Protein AF-A0A2S9FY73-F1 (afdb_monomer_lite)

Secondary structure (DSSP, 8-state):
-HHHHHHHHHHHHHHHHHTT--HHHHHHHHHHHTTT---TT-------SS-HHHHHHHHHHHHHHHHHHHHHS--SSHHHHHHT-

Sequence (85 aa):
DFVTEIAAEVPMQMICILLGVPESERHWLFEAIEPSFDFGGSRKASITRLSVEEAGSRMFAYGQELIAAKRAEPGDDMLSVVVNS

Structure (mmCIF, N/CA/C/O backbone):
data_AF-A0A2S9FY73-F1
#
_entry.id   AF-A0A2S9FY73-F1
#
loop_
_atom_site.group_PDB
_atom_site.id
_atom_site.type_symbol
_atom_site.label_atom_id
_atom_site.label_alt_id
_atom_site.label_comp_id
_atom_site.label_asym_id
_atom_site.label_entity_id
_atom_site.label_seq_id
_atom_site.pdbx_PDB_ins_code
_atom_site.Cartn_x
_atom_site.Cartn_y
_atom_site.Cartn_z
_atom_site.occupancy
_atom_site.B_iso_or_equiv
_atom_site.auth_seq_id
_atom_site.auth_comp_id
_atom_site.auth_asym_id
_atom_sit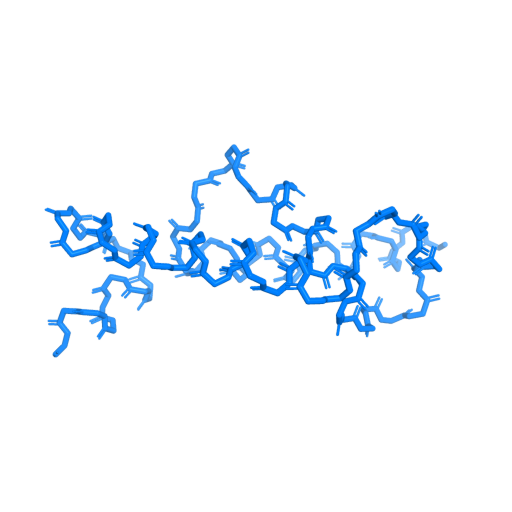e.auth_atom_id
_atom_site.pdbx_PDB_model_num
ATOM 1 N N . ASP A 1 1 ? 11.908 -6.754 -24.131 1.00 52.94 1 ASP A N 1
ATOM 2 C CA . ASP A 1 1 ? 11.680 -8.212 -24.044 1.00 52.94 1 ASP A CA 1
ATOM 3 C C . ASP A 1 1 ? 10.302 -8.349 -23.426 1.00 52.94 1 ASP A C 1
ATOM 5 O O . ASP A 1 1 ? 10.117 -7.934 -22.290 1.00 52.94 1 ASP A O 1
ATOM 9 N N . PHE A 1 2 ? 9.317 -8.785 -24.217 1.00 54.69 2 PHE A N 1
ATOM 10 C CA . PHE A 1 2 ? 7.896 -8.800 -23.835 1.00 54.69 2 PHE A CA 1
ATOM 11 C C . PHE A 1 2 ? 7.656 -9.546 -22.513 1.00 54.69 2 PHE A C 1
ATOM 13 O O . PHE A 1 2 ? 6.778 -9.185 -21.735 1.00 54.69 2 PHE A O 1
ATOM 20 N N . VAL A 1 3 ? 8.487 -10.552 -22.228 1.00 58.09 3 VAL A N 1
ATOM 21 C CA . VAL A 1 3 ? 8.425 -11.322 -20.986 1.00 58.09 3 VAL A CA 1
ATOM 22 C C . VAL A 1 3 ? 8.963 -10.509 -19.808 1.00 58.09 3 VAL A C 1
ATOM 24 O O . VAL A 1 3 ? 8.366 -10.549 -18.741 1.00 58.09 3 VAL A O 1
ATOM 27 N N . THR A 1 4 ? 10.037 -9.734 -19.981 1.00 57.78 4 THR A N 1
ATOM 28 C CA . THR A 1 4 ? 10.610 -8.892 -18.913 1.00 57.78 4 THR A CA 1
ATOM 29 C C . THR A 1 4 ? 9.679 -7.752 -18.508 1.00 57.78 4 THR A C 1
ATOM 31 O O . THR A 1 4 ? 9.563 -7.448 -17.325 1.00 57.78 4 THR A O 1
ATOM 34 N N . GLU A 1 5 ? 8.991 -7.145 -19.476 1.00 55.78 5 GLU A N 1
ATOM 35 C CA . GLU A 1 5 ? 8.074 -6.026 -19.223 1.00 55.78 5 GLU A CA 1
ATOM 36 C C . GLU A 1 5 ? 6.817 -6.481 -18.466 1.00 55.78 5 GLU A C 1
ATOM 38 O O . GLU A 1 5 ? 6.414 -5.825 -17.508 1.00 55.78 5 GLU A O 1
ATOM 43 N N . ILE A 1 6 ? 6.256 -7.648 -18.808 1.00 59.06 6 ILE A N 1
ATOM 44 C CA . ILE A 1 6 ? 5.121 -8.228 -18.070 1.00 59.06 6 ILE A CA 1
ATOM 45 C C . ILE A 1 6 ? 5.561 -8.821 -16.722 1.00 59.06 6 ILE A C 1
ATOM 47 O O . ILE A 1 6 ? 4.827 -8.737 -15.735 1.00 59.06 6 ILE A O 1
ATOM 51 N N . ALA A 1 7 ? 6.766 -9.392 -16.637 1.00 63.06 7 ALA A N 1
ATOM 52 C CA . ALA A 1 7 ? 7.254 -10.025 -15.413 1.00 63.06 7 ALA A CA 1
ATOM 53 C C . ALA A 1 7 ? 7.472 -9.045 -14.254 1.00 63.06 7 ALA A C 1
ATOM 55 O O . ALA A 1 7 ? 7.426 -9.483 -13.110 1.00 63.06 7 ALA A O 1
ATOM 56 N N . ALA A 1 8 ? 7.701 -7.754 -14.511 1.00 65.19 8 ALA A N 1
ATOM 57 C CA . ALA A 1 8 ? 7.811 -6.754 -13.447 1.00 65.19 8 ALA A CA 1
ATOM 58 C C . ALA A 1 8 ? 6.439 -6.341 -12.881 1.00 65.19 8 ALA A C 1
ATOM 60 O O . ALA A 1 8 ? 6.316 -6.046 -11.693 1.00 65.19 8 ALA A O 1
ATOM 61 N N . GLU A 1 9 ? 5.393 -6.359 -13.707 1.00 69.38 9 GLU A N 1
ATOM 62 C CA . GLU A 1 9 ? 4.057 -5.897 -13.320 1.00 69.38 9 GLU A CA 1
ATOM 63 C C . GLU A 1 9 ? 3.270 -6.965 -12.544 1.00 69.38 9 GLU A C 1
ATOM 65 O O . GLU A 1 9 ? 2.584 -6.654 -11.568 1.00 69.38 9 GLU A O 1
ATOM 70 N N . VAL A 1 10 ? 3.415 -8.241 -12.916 1.00 79.56 10 VAL A N 1
ATOM 71 C CA . VAL A 1 10 ? 2.687 -9.360 -12.289 1.00 79.56 10 VAL A CA 1
ATOM 72 C C . VAL A 1 10 ? 2.968 -9.499 -10.779 1.00 79.56 10 VAL A C 1
ATOM 74 O O . VAL A 1 10 ? 2.005 -9.615 -10.015 1.00 79.56 10 VAL A O 1
ATOM 77 N N . PRO A 1 11 ? 4.225 -9.447 -10.290 1.00 79.56 11 PRO A N 1
ATOM 78 C CA . PRO A 1 11 ? 4.519 -9.489 -8.860 1.00 79.56 11 PRO A CA 1
ATOM 79 C C . PRO A 1 11 ? 3.892 -8.325 -8.095 1.00 79.56 11 PRO A C 1
ATOM 81 O O . PRO A 1 11 ? 3.376 -8.528 -6.997 1.00 79.56 11 PRO A O 1
ATOM 84 N N . MET A 1 12 ? 3.883 -7.122 -8.677 1.00 80.75 12 MET A N 1
ATOM 85 C CA . MET A 1 12 ? 3.280 -5.966 -8.019 1.00 80.75 12 MET A CA 1
ATOM 86 C C . MET A 1 12 ? 1.762 -6.109 -7.917 1.00 80.75 12 MET A C 1
ATOM 88 O O . MET A 1 12 ? 1.186 -5.879 -6.853 1.00 80.75 12 MET A O 1
ATOM 92 N N . GLN A 1 13 ? 1.108 -6.543 -8.995 1.00 84.62 13 GLN A N 1
ATOM 93 C CA . GLN A 1 13 ? -0.327 -6.822 -8.977 1.00 84.62 13 GLN A CA 1
ATOM 94 C C . GLN A 1 13 ? -0.671 -7.872 -7.916 1.00 84.62 13 GLN A C 1
ATOM 96 O O . GLN A 1 13 ? -1.638 -7.700 -7.175 1.00 84.62 13 GLN A O 1
ATOM 101 N N . MET A 1 14 ? 0.155 -8.913 -7.777 1.00 89.00 14 MET A N 1
ATOM 102 C CA . MET A 1 14 ? -0.017 -9.924 -6.736 1.00 89.00 14 MET A CA 1
ATOM 103 C C . MET A 1 14 ? 0.091 -9.327 -5.324 1.00 89.00 14 MET A C 1
ATOM 105 O O . MET A 1 14 ? -0.767 -9.609 -4.492 1.00 89.00 14 MET A O 1
ATOM 109 N N . ILE A 1 15 ? 1.074 -8.460 -5.057 1.00 89.19 15 ILE A N 1
ATOM 110 C CA . ILE A 1 15 ? 1.202 -7.759 -3.766 1.00 89.19 15 ILE A CA 1
ATOM 111 C C . ILE A 1 15 ? -0.039 -6.903 -3.486 1.00 89.19 15 ILE A C 1
ATOM 113 O O . ILE A 1 15 ? -0.613 -6.995 -2.403 1.00 89.19 15 ILE A O 1
ATOM 117 N N . CYS A 1 16 ? -0.497 -6.115 -4.462 1.00 91.25 16 CYS A N 1
ATOM 118 C CA . CYS A 1 16 ? -1.710 -5.308 -4.330 1.00 91.25 16 CYS A CA 1
ATOM 119 C C . CYS A 1 16 ? -2.943 -6.153 -3.987 1.00 91.25 16 CYS A C 1
ATOM 121 O O . CYS A 1 16 ? -3.738 -5.756 -3.139 1.00 91.25 16 CYS A O 1
ATOM 123 N N . ILE A 1 17 ? -3.106 -7.314 -4.627 1.00 92.44 17 ILE A N 1
ATOM 124 C CA . ILE A 1 17 ? -4.209 -8.241 -4.340 1.00 92.44 17 ILE A CA 1
ATOM 125 C C . ILE A 1 17 ? -4.110 -8.754 -2.903 1.00 92.44 17 ILE A C 1
ATOM 127 O O . ILE A 1 17 ? -5.089 -8.682 -2.167 1.00 92.44 17 ILE A O 1
ATOM 131 N N . LEU A 1 18 ? -2.928 -9.220 -2.488 1.00 94.31 18 LEU A N 1
ATOM 132 C CA . LEU A 1 18 ? -2.706 -9.767 -1.147 1.00 94.31 18 LEU A CA 1
ATOM 133 C C . LEU A 1 18 ? -2.939 -8.736 -0.039 1.00 94.31 18 LEU A C 1
ATOM 135 O O . LEU A 1 18 ? -3.451 -9.086 1.020 1.00 94.31 18 LEU A O 1
ATOM 139 N N . LEU A 1 19 ? -2.588 -7.472 -0.280 1.00 94.06 19 LEU A N 1
ATOM 140 C CA . LEU A 1 19 ? -2.826 -6.363 0.649 1.00 94.06 19 LEU A CA 1
ATOM 141 C C . LEU A 1 19 ? -4.258 -5.805 0.577 1.00 94.06 19 LEU A C 1
ATOM 143 O O . LEU A 1 19 ? -4.601 -4.902 1.337 1.00 94.06 19 LEU A O 1
ATOM 147 N N . GLY A 1 20 ? -5.090 -6.305 -0.340 1.00 94.44 20 GLY A N 1
ATOM 148 C CA . GLY A 1 20 ? -6.462 -5.840 -0.514 1.00 94.44 20 GLY A CA 1
ATOM 149 C C . GLY A 1 20 ? -6.566 -4.422 -1.077 1.00 94.44 20 GLY A C 1
ATOM 150 O O . GLY A 1 20 ? -7.535 -3.724 -0.776 1.00 94.44 20 GLY A O 1
ATOM 151 N N . VAL A 1 21 ? -5.585 -3.984 -1.871 1.00 94.19 21 VAL A N 1
ATOM 152 C CA . VAL A 1 21 ? -5.603 -2.689 -2.563 1.00 94.19 21 VAL A CA 1
ATOM 153 C C . VAL A 1 21 ? -6.704 -2.697 -3.637 1.00 94.19 21 VAL A C 1
ATOM 155 O O . VAL A 1 21 ? -6.712 -3.614 -4.482 1.00 94.19 21 VAL A O 1
ATOM 158 N N . PRO A 1 22 ? -7.602 -1.691 -3.654 1.00 91.75 22 PRO A N 1
ATOM 159 C CA . PRO A 1 22 ? -8.621 -1.533 -4.688 1.00 91.75 22 PRO A CA 1
ATOM 160 C C . PRO A 1 22 ? -8.018 -1.525 -6.092 1.00 91.75 22 PRO A C 1
ATOM 162 O O . PRO A 1 22 ? -7.010 -0.870 -6.345 1.00 91.75 22 PRO A O 1
ATOM 165 N N . GLU A 1 23 ? -8.643 -2.237 -7.031 1.00 89.44 23 GLU A N 1
ATOM 166 C CA . GLU A 1 23 ? -8.130 -2.379 -8.402 1.00 89.44 23 GLU A CA 1
ATOM 167 C C . GLU A 1 23 ? -7.897 -1.025 -9.093 1.00 89.44 23 GLU A C 1
ATOM 169 O O . GLU A 1 23 ? -6.866 -0.834 -9.737 1.00 89.44 23 GLU A O 1
ATOM 174 N N . SER A 1 24 ? -8.794 -0.059 -8.867 1.00 89.50 24 SER A N 1
ATOM 175 C CA . SER A 1 24 ? -8.707 1.308 -9.396 1.00 89.50 24 SER A CA 1
ATOM 176 C C . SER A 1 24 ? -7.466 2.082 -8.945 1.00 89.50 24 SER A C 1
ATOM 178 O O . SER A 1 24 ? -7.090 3.058 -9.589 1.00 89.50 24 SER A O 1
ATOM 180 N N . GLU A 1 25 ? -6.825 1.669 -7.852 1.00 89.81 25 GLU A N 1
ATOM 181 C CA . GLU A 1 25 ? -5.693 2.373 -7.242 1.00 89.81 25 GLU A CA 1
ATOM 182 C C . GLU A 1 25 ? -4.345 1.724 -7.575 1.00 89.81 25 GLU A C 1
ATOM 184 O O . GLU A 1 25 ? -3.307 2.377 -7.474 1.00 89.81 25 GLU A O 1
ATOM 189 N N . ARG A 1 26 ? -4.335 0.462 -8.028 1.00 87.50 26 ARG A N 1
ATOM 190 C CA . ARG A 1 26 ? -3.101 -0.318 -8.247 1.00 87.50 26 ARG A CA 1
ATOM 191 C C . ARG A 1 26 ? -2.170 0.309 -9.278 1.00 87.50 26 ARG A C 1
ATOM 193 O O . ARG A 1 26 ? -0.957 0.278 -9.094 1.00 87.50 26 ARG A O 1
ATOM 200 N N . HIS A 1 27 ? -2.729 0.875 -10.348 1.00 82.25 27 HIS A N 1
ATOM 201 C CA . HIS A 1 27 ? -1.939 1.511 -11.404 1.00 82.25 27 HIS A CA 1
ATOM 202 C C . HIS A 1 27 ? -1.249 2.784 -10.903 1.00 82.25 27 HIS A C 1
ATOM 204 O O . HIS A 1 27 ? -0.049 2.956 -11.091 1.00 82.25 27 HIS A O 1
ATOM 210 N N . TRP A 1 28 ? -1.988 3.630 -10.179 1.00 83.19 28 TRP A N 1
ATOM 211 C CA . TRP A 1 28 ? -1.421 4.816 -9.542 1.00 83.19 28 TRP A CA 1
ATOM 212 C C . TRP A 1 28 ? -0.357 4.446 -8.499 1.00 83.19 28 TRP A C 1
ATOM 214 O O . TRP A 1 28 ? 0.702 5.072 -8.447 1.00 83.19 28 TRP A O 1
ATOM 224 N N . LEU A 1 29 ? -0.613 3.410 -7.694 1.00 81.88 29 LEU A N 1
ATOM 225 C CA . LEU A 1 29 ? 0.327 2.943 -6.680 1.00 81.88 29 LEU A CA 1
ATOM 226 C C . LEU A 1 29 ? 1.644 2.491 -7.317 1.00 81.88 29 LEU A C 1
ATOM 228 O O . LEU A 1 29 ? 2.710 2.830 -6.814 1.00 81.88 29 LEU A O 1
ATOM 232 N N . PHE A 1 30 ? 1.568 1.780 -8.444 1.00 78.06 30 PHE A N 1
ATOM 233 C CA . PHE A 1 30 ? 2.734 1.370 -9.220 1.00 78.06 30 PHE A CA 1
ATOM 234 C C . PHE A 1 30 ? 3.567 2.577 -9.687 1.00 78.06 30 PHE A C 1
ATOM 236 O O . PHE A 1 30 ? 4.776 2.611 -9.464 1.00 78.06 30 PHE A O 1
ATOM 243 N N . GLU A 1 31 ? 2.934 3.600 -10.270 1.00 77.00 31 GLU A N 1
ATOM 244 C CA . GLU A 1 31 ? 3.631 4.826 -10.690 1.00 77.00 31 GLU A CA 1
ATOM 245 C C . GLU A 1 31 ? 4.259 5.583 -9.510 1.00 77.00 31 GLU A C 1
ATOM 247 O O . GLU A 1 31 ? 5.323 6.184 -9.648 1.00 77.00 31 GLU A O 1
ATOM 252 N N . ALA A 1 32 ? 3.618 5.553 -8.339 1.00 76.06 32 ALA A N 1
ATOM 253 C CA . ALA A 1 32 ? 4.112 6.224 -7.142 1.00 76.06 32 ALA A CA 1
ATOM 254 C C . ALA A 1 32 ? 5.332 5.524 -6.514 1.00 76.06 32 ALA A C 1
ATOM 256 O O . ALA A 1 32 ? 6.184 6.199 -5.931 1.00 76.06 32 ALA A O 1
ATOM 257 N N . ILE A 1 33 ? 5.442 4.194 -6.634 1.00 73.38 33 ILE A N 1
ATOM 258 C CA . ILE A 1 33 ? 6.555 3.412 -6.066 1.00 73.38 33 ILE A CA 1
ATOM 259 C C . ILE A 1 33 ? 7.713 3.185 -7.040 1.00 73.38 33 ILE A C 1
ATOM 261 O O . ILE A 1 33 ? 8.829 2.959 -6.574 1.00 73.38 33 ILE A O 1
ATOM 265 N N . GLU A 1 34 ? 7.482 3.265 -8.356 1.00 69.94 34 GLU A N 1
ATOM 266 C CA . GLU A 1 34 ? 8.513 3.070 -9.390 1.00 69.94 34 GLU A CA 1
ATOM 267 C C . GLU A 1 34 ? 9.793 3.894 -9.130 1.00 69.94 34 GLU A C 1
ATOM 269 O O . GLU A 1 34 ? 10.881 3.330 -9.231 1.00 69.94 34 GLU A O 1
ATOM 274 N N . PRO A 1 35 ? 9.739 5.176 -8.705 1.00 65.88 35 PRO A N 1
ATOM 275 C CA . PRO A 1 35 ? 10.955 5.947 -8.432 1.00 65.88 35 PRO A CA 1
ATOM 276 C C . PRO A 1 35 ? 11.786 5.412 -7.257 1.00 65.88 35 PRO A C 1
ATOM 278 O O . PRO A 1 35 ? 12.980 5.694 -7.173 1.00 65.88 35 PRO A O 1
ATOM 281 N N . SER A 1 36 ? 11.153 4.683 -6.331 1.00 62.38 36 SER A N 1
ATOM 282 C CA . SER A 1 36 ? 11.776 4.170 -5.104 1.00 62.38 36 SER A CA 1
ATOM 283 C C . SER A 1 36 ? 12.211 2.705 -5.214 1.00 62.38 36 SER A C 1
ATOM 285 O O . SER A 1 36 ? 13.010 2.251 -4.396 1.00 62.38 36 SER A O 1
ATOM 287 N N . PHE A 1 37 ? 11.700 1.960 -6.198 1.00 62.31 37 PHE A N 1
ATOM 288 C CA . PHE A 1 37 ? 11.958 0.532 -6.370 1.00 62.31 37 PHE A CA 1
ATOM 289 C C . PHE A 1 37 ? 12.616 0.240 -7.721 1.00 62.31 37 PHE A C 1
ATOM 291 O O . PHE A 1 37 ? 12.026 0.453 -8.777 1.00 62.31 37 PHE A O 1
ATOM 298 N N . ASP A 1 38 ? 13.818 -0.341 -7.692 1.00 60.22 38 ASP A N 1
ATOM 299 C CA . ASP A 1 38 ? 14.472 -0.864 -8.895 1.00 60.22 38 ASP A CA 1
ATOM 300 C C . ASP A 1 38 ? 13.895 -2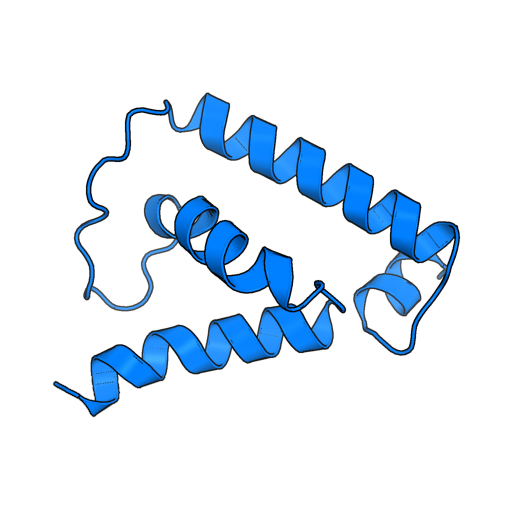.241 -9.258 1.00 60.22 38 ASP A C 1
ATOM 302 O O . ASP A 1 38 ? 14.437 -3.295 -8.911 1.00 60.22 38 ASP A O 1
ATOM 306 N N . PHE A 1 39 ? 12.750 -2.239 -9.941 1.00 58.94 39 PHE A N 1
ATOM 307 C CA . PHE A 1 39 ? 12.158 -3.445 -10.514 1.00 58.94 39 PHE A CA 1
ATOM 308 C C . PHE A 1 39 ? 12.885 -3.835 -11.814 1.00 5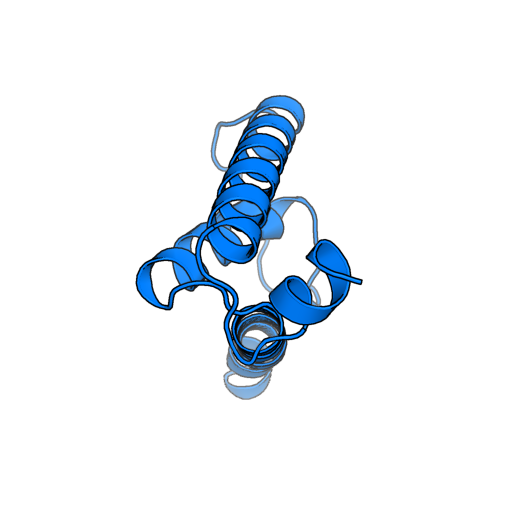8.94 39 PHE A C 1
ATOM 310 O O . PHE A 1 39 ? 12.368 -3.688 -12.920 1.00 58.94 39 PHE A O 1
ATOM 317 N N . GLY A 1 40 ? 14.111 -4.346 -11.685 1.00 51.41 40 GLY A N 1
ATOM 318 C CA . GLY A 1 40 ? 14.790 -5.088 -12.752 1.00 51.41 40 GLY A CA 1
ATOM 319 C C . GLY A 1 40 ? 15.257 -4.261 -13.955 1.00 51.41 40 GLY A C 1
ATOM 320 O O . GLY A 1 40 ? 15.201 -4.753 -15.082 1.00 51.41 40 GLY A O 1
ATOM 321 N N . GLY A 1 41 ? 15.722 -3.023 -13.755 1.00 48.34 41 GLY A N 1
ATOM 322 C CA . GLY A 1 41 ? 16.456 -2.259 -14.776 1.00 48.34 41 GLY A CA 1
ATOM 323 C C . GLY A 1 41 ? 15.660 -1.805 -16.011 1.00 48.34 41 GLY A C 1
ATOM 324 O O . GLY A 1 41 ? 16.227 -1.149 -16.887 1.00 48.34 41 GLY A O 1
ATOM 325 N N . SER A 1 42 ? 14.359 -2.097 -16.090 1.00 50.84 42 SER A N 1
ATOM 326 C CA . SER A 1 42 ? 13.482 -1.713 -17.202 1.00 50.84 42 SER A CA 1
ATOM 327 C C . SER A 1 42 ? 12.351 -0.801 -16.741 1.00 50.84 42 SER A C 1
ATOM 329 O O . SER A 1 42 ? 11.176 -1.114 -16.876 1.00 50.84 42 SER A O 1
ATOM 331 N N . ARG A 1 43 ? 12.727 0.363 -16.235 1.00 48.53 43 ARG A N 1
ATOM 332 C CA . ARG A 1 43 ? 12.222 1.660 -16.688 1.00 48.53 43 ARG A CA 1
ATOM 333 C C . ARG A 1 43 ? 13.085 2.681 -15.975 1.00 48.53 43 ARG A C 1
ATOM 335 O O . ARG A 1 43 ? 13.095 2.766 -14.754 1.00 48.53 43 ARG A O 1
ATOM 342 N N . LYS A 1 44 ? 13.880 3.432 -16.743 1.00 44.44 44 LYS A N 1
ATOM 343 C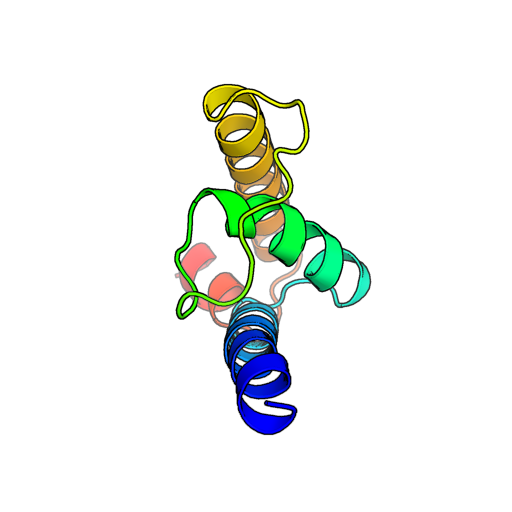 CA . LYS A 1 44 ? 14.429 4.688 -16.234 1.00 44.44 44 LYS A CA 1
ATOM 344 C C . LYS A 1 44 ? 13.211 5.500 -15.843 1.00 44.44 44 LYS A C 1
ATOM 346 O O . LYS A 1 44 ? 12.546 5.985 -16.756 1.00 44.44 44 LYS A O 1
ATOM 351 N N . ALA A 1 45 ? 12.925 5.550 -14.540 1.00 45.44 45 ALA A N 1
ATOM 352 C CA . ALA A 1 45 ? 11.866 6.342 -13.950 1.00 45.44 45 ALA A CA 1
ATOM 353 C C . ALA A 1 45 ? 11.841 7.659 -14.712 1.00 45.44 45 ALA A C 1
ATOM 355 O O . ALA A 1 45 ? 12.801 8.440 -14.664 1.00 45.44 45 ALA A O 1
ATOM 356 N N . SER A 1 46 ? 10.818 7.841 -15.545 1.00 44.47 46 SER A N 1
ATOM 357 C CA . SER A 1 46 ? 10.576 9.135 -16.148 1.00 44.47 46 SER A CA 1
ATOM 358 C C . SER A 1 46 ? 10.354 10.031 -14.951 1.00 44.47 46 SER A C 1
ATOM 360 O O . SER A 1 46 ? 9.366 9.862 -14.248 1.00 44.47 46 SER A O 1
ATOM 362 N N . ILE A 1 47 ? 11.358 10.855 -14.656 1.00 45.66 47 ILE A N 1
ATOM 363 C CA . ILE A 1 47 ? 11.445 11.716 -13.484 1.00 45.66 47 ILE A CA 1
ATOM 364 C C . ILE A 1 47 ? 10.175 12.570 -13.451 1.00 45.66 47 ILE A C 1
ATOM 366 O O . ILE A 1 47 ? 10.086 13.633 -14.070 1.00 45.66 47 ILE A O 1
ATOM 370 N N . THR A 1 48 ? 9.153 12.077 -12.761 1.00 48.38 48 THR A N 1
ATOM 371 C CA . THR A 1 48 ? 7.902 12.785 -12.549 1.00 48.38 48 THR A CA 1
ATOM 372 C C . THR A 1 48 ? 8.145 13.693 -11.368 1.00 48.38 48 THR A C 1
ATOM 374 O O . THR A 1 48 ? 8.007 13.246 -10.243 1.00 48.38 48 THR A O 1
ATOM 377 N N . ARG A 1 49 ? 8.595 14.920 -11.672 1.00 51.75 49 ARG A N 1
ATOM 378 C CA . ARG A 1 49 ? 8.328 16.259 -11.084 1.00 51.75 49 ARG A CA 1
ATOM 379 C C . ARG A 1 49 ? 8.034 16.460 -9.581 1.00 51.75 49 ARG A C 1
ATOM 381 O O .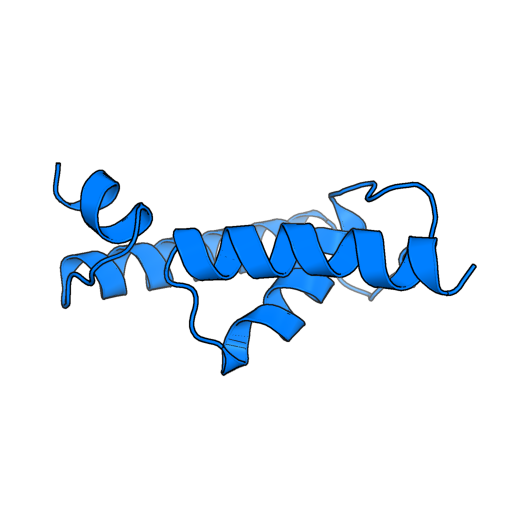 ARG A 1 49 ? 7.886 17.613 -9.194 1.00 51.75 49 ARG A O 1
ATOM 388 N N . LEU A 1 50 ? 7.958 15.424 -8.762 1.00 54.28 50 LEU A N 1
ATOM 389 C CA . LEU A 1 50 ? 7.769 15.457 -7.321 1.00 54.28 50 LEU A CA 1
ATOM 390 C C . LEU A 1 50 ? 9.109 15.132 -6.671 1.00 54.28 50 LEU A C 1
ATOM 392 O O . LEU A 1 50 ? 9.836 14.247 -7.133 1.00 54.28 50 LEU A O 1
ATOM 396 N N . SER A 1 51 ? 9.460 15.858 -5.617 1.00 65.81 51 SER A N 1
ATOM 397 C CA . SER A 1 51 ? 10.618 15.479 -4.816 1.00 65.81 51 SER A CA 1
ATOM 398 C C . SER A 1 51 ? 10.372 14.095 -4.195 1.00 65.81 51 SER A C 1
ATOM 400 O O . SER A 1 51 ? 9.232 13.695 -3.948 1.00 65.81 51 SER A O 1
ATOM 402 N N . VAL A 1 52 ? 11.441 13.339 -3.928 1.00 66.75 52 VAL A N 1
ATOM 403 C CA . VAL A 1 52 ? 11.354 12.031 -3.242 1.00 66.75 52 VAL A CA 1
ATOM 404 C C . VAL A 1 52 ? 10.569 12.143 -1.924 1.00 66.75 52 VAL A C 1
ATOM 406 O O . VAL A 1 52 ? 9.841 11.227 -1.547 1.00 66.75 52 VAL A O 1
ATOM 409 N N . GLU A 1 53 ? 10.660 13.295 -1.256 1.00 70.31 53 GLU A N 1
ATOM 410 C CA . GLU A 1 53 ? 9.915 13.608 -0.034 1.00 70.31 53 GLU A CA 1
ATOM 411 C C . GLU A 1 53 ? 8.405 13.739 -0.275 1.00 70.31 53 GLU A C 1
ATOM 413 O O . GLU A 1 53 ? 7.615 13.200 0.499 1.00 70.31 53 GLU A O 1
ATOM 418 N N . GLU A 1 54 ? 7.981 14.403 -1.353 1.00 72.88 54 GLU A N 1
ATOM 419 C CA . GLU A 1 54 ? 6.562 14.547 -1.703 1.00 72.88 54 GLU A CA 1
ATOM 420 C C . GLU A 1 54 ? 5.936 13.201 -2.085 1.00 72.88 54 GLU A C 1
ATOM 422 O O . GLU A 1 54 ? 4.828 12.879 -1.647 1.00 72.88 54 GLU A O 1
ATOM 427 N N . ALA A 1 55 ? 6.660 12.384 -2.856 1.00 71.62 55 ALA A N 1
ATOM 428 C CA . ALA A 1 55 ? 6.227 11.033 -3.204 1.00 71.62 55 ALA A CA 1
ATOM 429 C C . ALA A 1 55 ? 6.101 10.147 -1.951 1.00 71.62 55 ALA A C 1
ATOM 431 O O . ALA A 1 55 ? 5.076 9.490 -1.756 1.00 71.62 55 ALA A O 1
ATOM 432 N N . GLY A 1 56 ? 7.095 10.194 -1.058 1.00 76.12 56 GLY A N 1
ATOM 433 C CA . GLY A 1 56 ? 7.069 9.475 0.216 1.00 76.12 56 GLY A CA 1
ATOM 434 C C . GLY A 1 56 ? 5.919 9.917 1.126 1.00 76.12 56 GLY A C 1
ATOM 435 O O . GLY A 1 56 ? 5.217 9.076 1.686 1.00 76.12 56 GLY A O 1
ATOM 436 N N . SER A 1 57 ? 5.669 11.226 1.228 1.00 84.12 57 SER A N 1
ATOM 437 C CA . SER A 1 57 ? 4.560 11.778 2.015 1.00 84.12 57 SER A CA 1
ATOM 438 C C . SER A 1 57 ? 3.200 11.314 1.490 1.00 84.12 57 SER A C 1
ATOM 440 O O . SER A 1 57 ? 2.354 10.870 2.269 1.00 84.12 57 SER A O 1
ATOM 442 N N . ARG A 1 58 ? 3.003 11.334 0.166 1.00 82.44 58 ARG A N 1
ATOM 443 C CA . ARG A 1 58 ? 1.762 10.870 -0.465 1.00 82.44 58 ARG A CA 1
ATOM 444 C C . ARG A 1 58 ? 1.534 9.372 -0.257 1.00 82.44 58 ARG A C 1
ATOM 446 O O . ARG A 1 58 ? 0.416 8.971 0.054 1.00 82.44 58 ARG A O 1
ATOM 453 N N . MET A 1 59 ? 2.583 8.560 -0.376 1.00 84.44 59 MET A N 1
ATOM 454 C CA . MET A 1 59 ? 2.521 7.121 -0.098 1.00 84.44 59 MET A CA 1
ATOM 455 C C . MET A 1 59 ? 2.191 6.831 1.368 1.00 84.44 59 MET A C 1
ATOM 457 O O . MET A 1 59 ? 1.402 5.936 1.663 1.00 84.44 59 MET A O 1
ATOM 461 N N . PHE A 1 60 ? 2.754 7.610 2.291 1.00 87.62 60 PHE A N 1
ATOM 462 C CA . PHE A 1 60 ? 2.460 7.483 3.714 1.00 87.62 60 PHE A CA 1
ATOM 463 C C . PHE A 1 60 ? 1.010 7.864 4.043 1.00 87.62 60 PHE A C 1
ATOM 465 O O . PHE A 1 60 ? 0.342 7.155 4.795 1.00 87.62 60 PHE A O 1
ATOM 472 N N . ALA A 1 61 ? 0.502 8.957 3.467 1.00 90.88 61 ALA A N 1
ATOM 473 C CA . ALA A 1 61 ? -0.897 9.360 3.613 1.00 90.88 61 ALA A CA 1
ATOM 474 C C . ALA A 1 61 ? -1.847 8.272 3.093 1.00 90.88 61 ALA A C 1
ATOM 476 O O . ALA A 1 61 ? -2.731 7.832 3.825 1.00 90.88 61 ALA A O 1
ATOM 477 N N . TYR A 1 62 ? -1.584 7.759 1.890 1.00 91.12 62 TYR A N 1
ATOM 478 C CA . TYR A 1 62 ? -2.347 6.659 1.308 1.00 91.12 62 TYR A CA 1
ATOM 479 C C . TYR A 1 62 ? -2.343 5.404 2.193 1.00 91.12 62 TYR A C 1
ATOM 481 O O . TYR A 1 62 ? -3.391 4.822 2.461 1.00 91.12 62 TYR A O 1
ATOM 489 N N . GLY A 1 63 ? -1.176 5.004 2.707 1.00 92.00 63 GLY A N 1
ATOM 490 C CA . GLY A 1 63 ? -1.073 3.856 3.608 1.00 92.00 63 GLY A CA 1
ATOM 491 C C . GLY A 1 63 ? -1.922 4.017 4.873 1.00 92.00 63 GLY A C 1
ATOM 492 O O . GLY A 1 63 ? -2.563 3.062 5.307 1.00 92.00 63 GLY A O 1
ATOM 493 N N . GLN A 1 64 ? -1.981 5.225 5.444 1.00 95.00 64 GLN A N 1
ATOM 494 C CA . GLN A 1 64 ? -2.840 5.509 6.598 1.00 95.00 64 GLN A CA 1
ATOM 495 C C . GLN A 1 64 ? -4.330 5.410 6.257 1.00 95.00 64 GLN A C 1
ATOM 497 O O . GLN A 1 64 ? -5.087 4.832 7.037 1.00 95.00 64 GLN A O 1
ATOM 502 N N . GLU A 1 65 ? -4.750 5.939 5.106 1.00 95.06 65 GLU A N 1
ATOM 503 C CA . GLU A 1 65 ? -6.134 5.840 4.627 1.00 95.06 65 GLU A CA 1
ATOM 504 C C . GLU A 1 65 ? -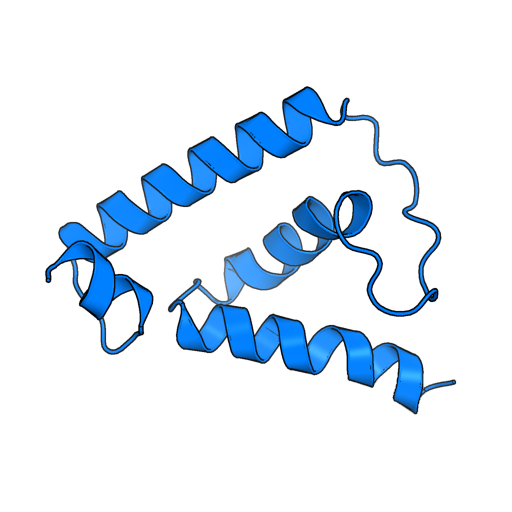6.540 4.383 4.399 1.00 95.06 65 GLU A C 1
ATOM 506 O O . GLU A 1 65 ? -7.593 3.952 4.871 1.00 95.06 65 GLU A O 1
ATOM 511 N N . LEU A 1 66 ? -5.667 3.596 3.767 1.00 94.75 66 LEU A N 1
ATOM 512 C CA . LEU A 1 66 ? -5.902 2.178 3.529 1.00 94.75 66 LEU A CA 1
ATOM 513 C C . LEU A 1 66 ? -6.031 1.405 4.849 1.00 94.75 66 LEU A C 1
ATOM 515 O O . LEU A 1 66 ? -6.972 0.635 5.019 1.00 94.75 66 LEU A O 1
ATOM 519 N N . ILE A 1 67 ? -5.144 1.648 5.820 1.00 95.81 67 ILE A N 1
ATOM 520 C CA . ILE A 1 67 ? -5.233 1.038 7.157 1.00 95.81 67 ILE A CA 1
ATOM 521 C C . ILE A 1 67 ? -6.547 1.419 7.849 1.00 95.81 67 ILE A C 1
ATOM 523 O O . ILE A 1 67 ? -7.198 0.559 8.444 1.00 95.81 67 ILE A O 1
ATOM 527 N N . ALA A 1 68 ? -6.948 2.691 7.786 1.00 96.88 68 ALA A N 1
ATOM 528 C CA . ALA A 1 68 ? -8.201 3.149 8.376 1.00 96.88 68 ALA A CA 1
ATOM 529 C C . ALA A 1 68 ? -9.411 2.456 7.731 1.00 96.88 68 ALA A C 1
ATOM 531 O O . ALA A 1 68 ? -10.292 1.983 8.452 1.00 96.88 68 ALA A O 1
ATOM 532 N N . ALA A 1 69 ? -9.415 2.319 6.403 1.00 95.94 69 ALA A N 1
ATOM 533 C CA . ALA A 1 69 ? -10.447 1.595 5.669 1.00 95.94 69 ALA A CA 1
ATOM 534 C C . ALA A 1 69 ? -10.507 0.115 6.080 1.00 95.94 69 ALA A C 1
ATOM 536 O O . ALA A 1 69 ? -11.581 -0.368 6.427 1.00 95.94 69 ALA A O 1
ATOM 537 N N . LYS A 1 70 ? -9.365 -0.586 6.152 1.00 96.06 70 LYS A N 1
ATOM 538 C CA . LYS A 1 70 ? -9.304 -2.004 6.568 1.00 96.06 70 LYS A CA 1
ATOM 539 C C . LYS A 1 70 ? -9.699 -2.248 8.027 1.00 96.06 70 LYS A C 1
ATOM 541 O O . LYS A 1 70 ? -10.121 -3.346 8.378 1.00 96.06 70 LYS A O 1
ATOM 546 N N . ARG A 1 71 ? -9.558 -1.246 8.899 1.00 95.75 71 ARG A N 1
ATOM 547 C CA . ARG A 1 71 ? -10.074 -1.304 10.278 1.00 95.75 71 ARG A CA 1
ATOM 548 C C . ARG A 1 71 ? -11.579 -1.075 10.346 1.00 95.75 71 ARG A C 1
ATOM 550 O O . ARG A 1 71 ? -12.244 -1.689 11.171 1.00 95.75 71 ARG A O 1
ATOM 557 N N . ALA A 1 72 ? -12.102 -0.173 9.518 1.00 97.06 72 ALA A N 1
ATOM 558 C CA . ALA A 1 72 ? -13.530 0.123 9.473 1.00 97.06 72 ALA A CA 1
ATOM 559 C C . ALA A 1 72 ? -14.329 -1.019 8.826 1.00 97.06 72 ALA A C 1
ATOM 561 O O . ALA A 1 72 ? -15.395 -1.379 9.320 1.00 97.06 72 ALA A O 1
ATOM 562 N N . GLU A 1 73 ? -13.795 -1.598 7.751 1.00 95.75 73 GLU A N 1
ATOM 563 C CA . GLU A 1 73 ? -14.402 -2.687 6.991 1.00 95.75 73 GLU A CA 1
ATOM 564 C C . GLU A 1 73 ? -13.333 -3.742 6.647 1.00 95.75 73 GLU A C 1
ATOM 566 O O . GLU A 1 73 ? -12.681 -3.665 5.600 1.00 95.75 73 GLU A O 1
ATOM 571 N N . PRO A 1 74 ? -13.094 -4.714 7.550 1.00 95.25 74 PRO A N 1
ATOM 572 C CA . PRO A 1 74 ? -12.116 -5.772 7.320 1.00 95.25 74 PRO A CA 1
ATOM 573 C C . PRO A 1 74 ? -12.517 -6.683 6.153 1.00 95.25 74 PRO A C 1
ATOM 575 O O . PRO A 1 74 ? -13.653 -7.157 6.088 1.00 95.25 74 PRO A O 1
ATOM 578 N N . GLY A 1 75 ? -11.569 -6.960 5.257 1.00 93.31 75 GLY A N 1
ATOM 579 C CA . GLY A 1 75 ? -11.716 -7.904 4.147 1.00 93.31 75 GLY A CA 1
ATOM 580 C C . GLY A 1 75 ? -10.931 -9.204 4.348 1.00 93.31 75 GLY A C 1
ATOM 581 O O . GLY A 1 75 ? -10.217 -9.376 5.336 1.00 93.31 75 GLY A O 1
ATOM 582 N N . ASP A 1 76 ? -11.035 -10.114 3.376 1.00 95.31 76 ASP A N 1
ATOM 583 C CA . ASP A 1 76 ? -10.212 -11.333 3.294 1.00 95.31 76 ASP A CA 1
ATOM 584 C C . ASP A 1 76 ? -8.867 -11.031 2.608 1.00 95.31 76 ASP A C 1
ATOM 586 O O . ASP A 1 76 ? -8.567 -11.493 1.507 1.00 95.31 76 ASP A O 1
ATOM 590 N N . ASP A 1 77 ? -8.083 -10.151 3.231 1.00 95.94 77 ASP A N 1
ATOM 591 C CA . ASP A 1 77 ? -6.763 -9.742 2.758 1.00 95.94 77 ASP A CA 1
ATOM 592 C C . ASP A 1 77 ? -5.756 -9.657 3.911 1.00 95.94 77 ASP A C 1
ATOM 594 O O . ASP A 1 77 ? -6.109 -9.494 5.083 1.00 95.94 77 ASP A O 1
ATOM 598 N N . MET A 1 78 ? -4.469 -9.780 3.584 1.00 96.25 78 MET A N 1
ATOM 599 C CA . MET A 1 78 ? -3.401 -9.841 4.585 1.00 96.25 78 MET A CA 1
ATOM 600 C C . MET A 1 78 ? -3.320 -8.563 5.420 1.00 96.25 78 MET A C 1
ATOM 602 O O . MET A 1 78 ? -2.984 -8.626 6.602 1.00 96.25 78 MET A O 1
ATOM 606 N N . LEU A 1 79 ? -3.629 -7.404 4.830 1.00 95.88 79 LEU A N 1
ATOM 607 C CA . LEU A 1 79 ? -3.574 -6.140 5.553 1.00 95.88 79 LEU A CA 1
ATOM 608 C C . LEU A 1 79 ? -4.681 -6.068 6.610 1.00 95.88 79 LEU A C 1
ATOM 610 O O . LEU A 1 79 ? -4.404 -5.681 7.743 1.00 95.88 79 LEU A O 1
ATOM 614 N N . SER A 1 80 ? -5.893 -6.512 6.277 1.00 96.56 80 SER A N 1
ATOM 615 C CA . SER A 1 80 ? -7.026 -6.622 7.202 1.00 96.56 80 SER A CA 1
ATOM 616 C C . SER A 1 80 ? -6.721 -7.541 8.379 1.00 96.56 80 SER A C 1
ATOM 618 O O . SER A 1 80 ? -7.058 -7.195 9.511 1.00 96.56 80 SER A O 1
ATOM 620 N N . VAL A 1 81 ? -6.037 -8.665 8.138 1.00 96.44 81 VAL A N 1
ATOM 621 C CA . VAL A 1 81 ? -5.567 -9.557 9.209 1.00 96.44 81 VAL A CA 1
ATOM 622 C C . VAL A 1 81 ? -4.616 -8.803 10.136 1.00 96.44 81 VAL A C 1
ATOM 624 O O . VAL A 1 81 ? -4.863 -8.730 11.336 1.00 96.44 81 VAL A O 1
ATOM 627 N N . VAL A 1 82 ? -3.563 -8.189 9.591 1.00 96.31 82 VAL A N 1
ATOM 628 C CA . VAL A 1 82 ? -2.504 -7.541 10.384 1.00 96.31 82 VAL A CA 1
ATOM 629 C C . VAL A 1 82 ? -3.018 -6.357 11.206 1.00 96.31 82 VAL A C 1
ATOM 631 O O . VAL A 1 82 ? -2.624 -6.203 12.358 1.00 96.31 82 VAL A O 1
ATOM 634 N N . VAL A 1 83 ? -3.887 -5.505 10.653 1.00 96.50 83 VAL A N 1
ATOM 635 C CA . VAL A 1 83 ? -4.332 -4.277 11.346 1.00 96.50 83 VAL A CA 1
ATOM 636 C C . VAL A 1 83 ? -5.397 -4.515 12.418 1.00 96.50 83 VAL A C 1
ATOM 638 O O . VAL A 1 83 ? -5.672 -3.587 13.185 1.00 96.50 83 VAL A O 1
ATOM 641 N N . ASN A 1 84 ? -5.977 -5.719 12.450 1.00 90.69 84 ASN A N 1
ATOM 642 C CA . ASN A 1 84 ? -6.982 -6.170 13.416 1.00 90.69 84 ASN A CA 1
ATOM 643 C C . ASN A 1 84 ? -6.488 -7.350 14.283 1.00 90.69 84 ASN A C 1
ATOM 645 O O . ASN A 1 84 ? -7.298 -7.981 14.965 1.00 90.69 84 ASN A O 1
ATOM 649 N N . SER A 1 85 ? -5.186 -7.663 14.229 1.00 83.38 85 SER A N 1
ATOM 650 C CA . SER A 1 85 ? -4.524 -8.651 15.096 1.00 83.38 85 SER A CA 1
ATOM 651 C C . SER A 1 85 ? -4.227 -8.105 16.491 1.00 83.38 85 SER A C 1
ATOM 653 O O . SER A 1 85 ? -4.018 -6.876 16.619 1.00 83.38 85 SER A O 1
#

Radius of gyration: 14.3 Å; chains: 1; bounding box: 31×28×39 Å

pLDDT: mean 78.1, std 16.99, range [44.44, 97.06]

Foldseek 3Di:
DVCLVVVLLVVQVVVCVQLVPDPVCSVVVCLLCVVVDDSPVPDPNPPPPDDPVRSVVVVVVVVVVSLVVLVVPPDPHPSVVVSVD